Protein AF-A0A846TNU1-F1 (afdb_monomer)

pLDDT: mean 76.98, std 15.83, range [34.62, 92.75]

Structure (mmCIF, N/CA/C/O backbone):
data_AF-A0A846TNU1-F1
#
_entry.id   AF-A0A846TNU1-F1
#
loop_
_atom_site.group_PDB
_atom_site.id
_atom_site.type_symbol
_atom_site.label_atom_id
_atom_site.label_alt_id
_atom_site.label_comp_id
_atom_site.label_asym_id
_atom_site.label_entity_id
_atom_site.label_seq_id
_atom_site.pdbx_PDB_ins_code
_atom_site.Cartn_x
_atom_site.Cartn_y
_atom_site.Cartn_z
_atom_site.occupancy
_atom_site.B_iso_or_equiv
_atom_site.auth_seq_id
_atom_site.auth_comp_id
_atom_site.auth_asym_id
_atom_site.auth_atom_id
_atom_site.pdbx_PDB_model_num
ATOM 1 N N . MET A 1 1 ? -19.674 -11.832 -1.349 1.00 42.16 1 MET A N 1
ATOM 2 C CA . MET A 1 1 ? -19.449 -10.376 -1.346 1.00 42.16 1 MET A CA 1
ATOM 3 C C . MET A 1 1 ? -17.997 -10.226 -1.725 1.00 42.16 1 MET A C 1
ATOM 5 O O . MET A 1 1 ? -17.167 -10.784 -1.027 1.00 42.16 1 MET A O 1
ATOM 9 N N . SER A 1 2 ? -17.736 -9.705 -2.918 1.00 34.62 2 SER A N 1
ATOM 10 C CA . SER A 1 2 ? -16.391 -9.612 -3.483 1.00 34.62 2 SER A CA 1
ATOM 11 C C . SER A 1 2 ? -15.989 -8.152 -3.387 1.00 34.62 2 SER A C 1
ATOM 13 O O . SER A 1 2 ? -16.538 -7.315 -4.102 1.00 34.62 2 SER A O 1
ATOM 15 N N . GLU A 1 3 ? -15.131 -7.844 -2.427 1.00 43.44 3 GLU A N 1
ATOM 16 C CA . GLU A 1 3 ? -14.483 -6.544 -2.324 1.00 43.44 3 GLU A CA 1
ATOM 17 C C . GLU A 1 3 ? -13.488 -6.435 -3.495 1.00 43.44 3 GLU A C 1
ATOM 19 O O . GLU A 1 3 ? -12.936 -7.429 -3.954 1.00 43.44 3 GLU A O 1
ATOM 24 N N . THR A 1 4 ? -13.436 -5.269 -4.142 1.00 47.09 4 THR A N 1
ATOM 25 C CA . THR A 1 4 ? -12.704 -5.057 -5.403 1.00 47.09 4 THR A CA 1
ATOM 26 C C . THR A 1 4 ? -11.705 -3.939 -5.170 1.00 47.09 4 THR A C 1
ATOM 28 O O . THR A 1 4 ? -12.107 -2.794 -4.947 1.00 47.09 4 THR A O 1
ATOM 31 N N . ILE A 1 5 ? -10.414 -4.268 -5.195 1.00 51.03 5 ILE A N 1
ATOM 32 C CA . ILE A 1 5 ? -9.340 -3.319 -4.894 1.00 51.03 5 ILE A CA 1
ATOM 33 C C . ILE A 1 5 ? -8.746 -2.800 -6.187 1.00 51.03 5 ILE A C 1
ATOM 35 O O . ILE A 1 5 ? -8.350 -3.553 -7.074 1.00 51.03 5 ILE A O 1
ATOM 39 N N . ASP A 1 6 ? -8.684 -1.483 -6.286 1.00 58.75 6 ASP A N 1
ATOM 40 C CA . ASP A 1 6 ? -8.303 -0.793 -7.497 1.00 58.75 6 ASP A CA 1
ATOM 41 C C . ASP A 1 6 ? -7.027 0.037 -7.267 1.00 58.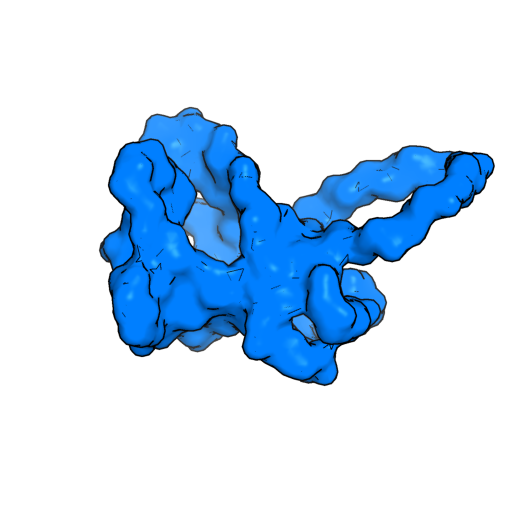75 6 ASP A C 1
ATOM 43 O O . ASP A 1 6 ? -6.926 0.771 -6.280 1.00 58.75 6 ASP A O 1
ATOM 47 N N . THR A 1 7 ? -6.029 -0.145 -8.134 1.00 46.91 7 THR A N 1
ATOM 48 C CA . THR A 1 7 ? -4.670 0.399 -8.026 1.00 46.91 7 THR A CA 1
ATOM 49 C C . THR A 1 7 ? -4.355 1.323 -9.213 1.00 46.91 7 THR A C 1
ATOM 51 O O . THR A 1 7 ? -4.682 1.015 -10.358 1.00 46.91 7 THR A O 1
ATOM 54 N N . ASP A 1 8 ? -3.698 2.453 -8.937 1.00 57.66 8 ASP A N 1
ATOM 55 C CA . ASP A 1 8 ? -3.149 3.429 -9.899 1.00 57.66 8 ASP A CA 1
ATOM 56 C C . ASP A 1 8 ? -1.680 3.710 -9.540 1.00 57.66 8 ASP A C 1
ATOM 58 O O . ASP A 1 8 ? -1.402 3.994 -8.381 1.00 57.66 8 ASP A O 1
ATOM 62 N N . VAL A 1 9 ? -0.738 3.636 -10.486 1.00 51.34 9 VAL A N 1
ATOM 63 C CA . VAL A 1 9 ? 0.680 4.011 -10.287 1.00 51.34 9 VAL A CA 1
ATOM 64 C C . VAL A 1 9 ? 0.850 5.471 -10.696 1.00 51.34 9 VAL A C 1
ATOM 66 O O . VAL A 1 9 ? 0.711 5.799 -11.871 1.00 51.34 9 VAL A O 1
ATOM 69 N N . THR A 1 10 ? 1.177 6.361 -9.755 1.00 46.94 10 THR A N 1
ATOM 70 C CA . THR A 1 10 ? 1.391 7.785 -10.057 1.00 46.94 10 THR A CA 1
ATOM 71 C C . THR A 1 10 ? 2.860 8.167 -9.844 1.00 46.94 10 THR A C 1
ATOM 73 O O . THR A 1 10 ? 3.358 8.244 -8.722 1.00 46.94 10 THR A O 1
ATOM 76 N N . GLY A 1 11 ? 3.570 8.405 -10.948 1.00 41.62 11 GLY A N 1
ATOM 77 C CA . GLY A 1 11 ? 4.918 8.972 -10.974 1.00 41.62 11 GLY A CA 1
ATOM 78 C C . GLY A 1 11 ? 4.889 10.490 -11.135 1.00 41.62 11 GLY A C 1
ATOM 79 O O . GLY A 1 11 ? 4.222 11.002 -12.031 1.00 41.62 11 GLY A O 1
ATOM 80 N N . THR A 1 12 ? 5.610 11.208 -10.276 1.00 46.47 12 THR A N 1
ATOM 81 C CA . THR A 1 12 ? 5.828 12.655 -10.386 1.00 46.47 12 THR A CA 1
ATOM 82 C C . THR A 1 12 ? 6.769 12.968 -11.551 1.00 46.47 12 THR A C 1
ATOM 84 O O . THR A 1 12 ? 7.938 12.603 -11.490 1.00 46.47 12 THR A O 1
ATOM 87 N N . ASP A 1 13 ? 6.283 13.713 -12.542 1.00 42.00 13 ASP A N 1
ATOM 88 C CA . ASP A 1 13 ? 7.065 14.757 -13.207 1.00 42.00 13 ASP A CA 1
ATOM 89 C C . ASP A 1 13 ? 6.138 15.921 -13.583 1.00 42.00 13 ASP A C 1
ATOM 91 O O . ASP A 1 13 ? 4.995 15.724 -14.007 1.00 42.00 13 ASP A O 1
ATOM 95 N N . ALA A 1 14 ? 6.606 17.138 -13.333 1.00 55.72 14 ALA A N 1
ATOM 96 C CA . ALA A 1 14 ? 5.870 18.367 -13.556 1.00 55.72 14 ALA A CA 1
ATOM 97 C C . ALA A 1 14 ? 6.356 19.025 -14.855 1.00 55.72 14 ALA A C 1
ATOM 99 O O . ALA A 1 14 ? 7.414 19.629 -14.831 1.00 55.72 14 ALA A O 1
ATOM 100 N N . GLU A 1 15 ? 5.566 18.953 -15.939 1.00 41.19 15 GLU A N 1
ATOM 101 C CA . GLU A 1 15 ? 5.206 20.087 -16.819 1.00 41.19 15 GLU A CA 1
ATOM 102 C C . GLU A 1 15 ? 4.207 19.692 -17.950 1.00 41.19 15 GLU A C 1
ATOM 104 O O . GLU A 1 15 ? 4.396 18.738 -18.692 1.00 41.19 15 GLU A O 1
ATOM 109 N N . ALA A 1 16 ? 3.105 20.457 -18.011 1.00 40.66 16 ALA A N 1
ATOM 110 C CA . ALA A 1 16 ? 2.081 20.717 -19.049 1.00 40.66 16 ALA A CA 1
ATOM 111 C C . ALA A 1 16 ? 1.613 19.676 -20.126 1.00 40.66 16 ALA A C 1
ATOM 113 O O . ALA A 1 16 ? 2.321 19.289 -21.045 1.00 40.66 16 ALA A O 1
ATOM 114 N N . THR A 1 17 ? 0.290 19.417 -20.073 1.00 46.41 17 THR A N 1
ATOM 115 C CA . THR A 1 17 ? -0.726 18.812 -20.994 1.00 46.41 17 THR A CA 1
ATOM 116 C C . THR A 1 17 ? -0.484 18.798 -22.527 1.00 46.41 17 THR A C 1
ATOM 118 O O . THR A 1 17 ? -0.051 19.806 -23.076 1.00 46.41 17 THR A O 1
ATOM 121 N N . PRO A 1 18 ? -0.953 17.751 -23.263 1.00 47.25 18 PRO A N 1
ATOM 122 C CA . PRO A 1 18 ? -2.384 17.623 -23.589 1.00 47.25 18 PRO A CA 1
ATOM 123 C C . PRO A 1 18 ? -2.963 16.205 -23.410 1.00 47.25 18 PRO A C 1
ATOM 125 O O . PRO A 1 18 ? -2.333 15.192 -23.691 1.00 47.25 18 PRO A O 1
ATO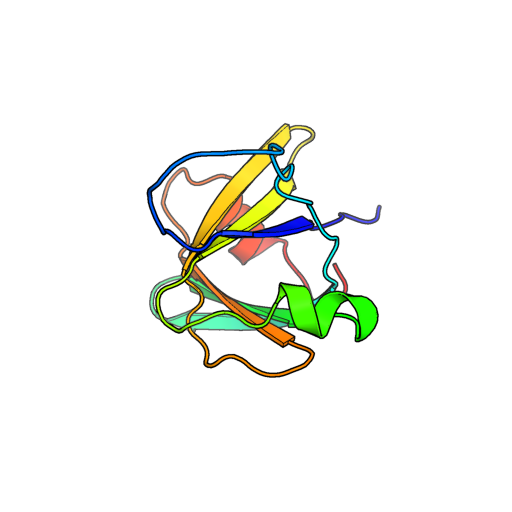M 128 N N . GLY A 1 19 ? -4.223 16.159 -22.974 1.00 39.06 19 GLY A N 1
ATOM 129 C CA . GLY A 1 19 ? -4.959 14.934 -22.672 1.00 39.06 19 GLY A CA 1
ATOM 130 C C . GLY A 1 19 ? -4.788 14.562 -21.209 1.00 39.06 19 GLY A C 1
ATOM 131 O O . GLY A 1 19 ? -3.825 13.905 -20.836 1.00 39.06 19 GLY A O 1
ATOM 132 N N . ARG A 1 20 ? -5.726 14.988 -20.357 1.00 51.81 20 ARG A N 1
ATOM 133 C CA . ARG A 1 20 ? -5.840 14.500 -18.979 1.00 51.81 20 ARG A CA 1
ATOM 134 C C . ARG A 1 20 ? -6.013 12.980 -19.056 1.00 51.81 20 ARG A C 1
ATOM 136 O O . ARG A 1 20 ? -7.144 12.510 -19.161 1.00 51.81 20 ARG A O 1
ATOM 143 N N . ARG A 1 21 ? -4.907 12.222 -19.059 1.00 55.25 21 ARG A N 1
ATOM 144 C CA . ARG A 1 21 ? -4.915 10.780 -18.820 1.00 55.25 21 ARG A CA 1
ATOM 145 C C . ARG A 1 21 ? -5.558 10.649 -17.455 1.00 55.25 21 ARG A C 1
ATOM 147 O O . ARG A 1 21 ? -4.978 11.020 -16.439 1.00 55.25 21 ARG A O 1
ATOM 154 N N . ARG A 1 22 ? -6.842 10.293 -17.458 1.00 54.06 22 ARG A N 1
ATOM 155 C CA . ARG A 1 22 ? -7.551 9.945 -16.236 1.00 54.06 22 ARG A CA 1
ATOM 156 C C . ARG A 1 22 ? -6.685 8.869 -15.593 1.00 54.06 22 ARG A C 1
ATOM 158 O O . ARG A 1 22 ? -6.391 7.891 -16.277 1.00 54.06 22 ARG A O 1
ATOM 165 N N . ALA A 1 23 ? -6.240 9.099 -14.357 1.00 57.38 23 ALA A N 1
ATOM 166 C CA . ALA A 1 23 ? -5.653 8.053 -13.528 1.00 57.38 23 ALA A CA 1
ATOM 167 C C . ALA A 1 23 ? -6.592 6.852 -13.646 1.00 57.38 23 ALA A C 1
ATOM 169 O O . ALA A 1 23 ? -7.760 6.942 -13.245 1.00 57.38 23 ALA A O 1
ATOM 170 N N . THR A 1 24 ? -6.153 5.847 -14.404 1.00 68.50 24 THR A N 1
ATOM 171 C CA . THR A 1 24 ? -7.005 4.720 -14.745 1.00 68.50 24 THR A CA 1
ATOM 172 C C . THR A 1 24 ? -6.782 3.721 -13.651 1.00 68.50 24 THR A C 1
ATOM 174 O O . THR A 1 24 ? -5.695 3.217 -13.409 1.00 68.50 24 THR A O 1
ATOM 177 N N . PHE A 1 25 ? -7.863 3.562 -12.934 1.00 76.88 25 PHE A N 1
ATOM 178 C CA . PHE A 1 25 ? -7.990 2.696 -11.812 1.00 76.88 25 PHE A CA 1
ATOM 179 C C . PHE A 1 25 ? -8.134 1.268 -12.355 1.00 76.88 25 PHE A C 1
ATOM 181 O O . PHE A 1 25 ? -9.033 0.984 -13.154 1.00 76.88 25 PHE A O 1
ATOM 188 N N . HIS A 1 26 ? -7.167 0.413 -12.019 1.00 82.00 26 HIS A N 1
ATOM 189 C CA . HIS A 1 26 ? -7.135 -0.977 -12.438 1.00 82.00 26 HIS A CA 1
ATOM 190 C C . HIS A 1 26 ? -7.341 -1.893 -11.243 1.00 82.00 26 HIS A C 1
ATOM 192 O O . HIS A 1 26 ? -6.582 -1.861 -10.275 1.00 82.00 26 HIS A O 1
ATOM 198 N N . THR A 1 27 ? -8.320 -2.785 -11.341 1.00 82.00 27 THR A N 1
ATOM 199 C CA . THR A 1 27 ? -8.482 -3.846 -10.353 1.00 82.00 27 THR A CA 1
ATOM 200 C C . THR A 1 27 ? -7.301 -4.806 -10.417 1.00 82.00 27 THR A C 1
ATOM 202 O O . THR A 1 27 ? -7.087 -5.465 -11.438 1.00 82.00 27 THR A O 1
ATOM 205 N N . LEU A 1 28 ? -6.545 -4.893 -9.324 1.00 86.56 28 LEU A N 1
ATOM 206 C CA . LEU A 1 28 ? -5.457 -5.850 -9.180 1.00 86.56 28 LEU A CA 1
ATOM 207 C C . LEU A 1 28 ? -5.808 -6.865 -8.111 1.00 86.56 28 LEU A C 1
ATOM 209 O O . LEU A 1 28 ? -6.301 -6.508 -7.047 1.00 86.56 28 LEU A O 1
ATOM 213 N N . ARG A 1 29 ? -5.475 -8.126 -8.376 1.00 88.50 29 ARG A N 1
ATOM 214 C CA . ARG A 1 29 ? -5.733 -9.200 -7.425 1.00 88.50 29 ARG A CA 1
ATOM 215 C C . ARG A 1 29 ? -4.633 -9.262 -6.383 1.00 88.50 29 ARG A C 1
ATOM 217 O O . ARG A 1 29 ? -3.454 -9.321 -6.733 1.00 88.50 29 ARG A O 1
ATOM 224 N N . VAL A 1 30 ? -4.999 -9.351 -5.116 1.00 91.25 30 VAL A N 1
ATOM 225 C CA . VAL A 1 30 ? -4.051 -9.591 -4.034 1.00 91.25 30 VAL A CA 1
ATOM 226 C C . VAL A 1 30 ? -3.587 -11.042 -4.090 1.00 91.25 30 VAL A C 1
ATOM 228 O O . VAL A 1 30 ? -4.370 -11.972 -3.917 1.00 91.25 30 VAL A O 1
ATOM 231 N N . SER A 1 31 ? -2.299 -11.261 -4.320 1.00 91.44 31 SER A N 1
ATOM 232 C CA . SER A 1 31 ? -1.704 -12.602 -4.344 1.00 91.44 31 SER A CA 1
ATOM 233 C C . SER A 1 31 ? -1.055 -12.997 -3.036 1.00 91.44 31 SER A C 1
ATOM 235 O O . SER A 1 31 ? -0.916 -14.185 -2.764 1.00 91.44 31 SER A O 1
ATOM 237 N N . GLU A 1 32 ? -0.622 -12.022 -2.246 1.00 91.12 32 GLU A N 1
ATOM 238 C CA . GLU A 1 32 ? 0.011 -12.280 -0.962 1.00 91.12 32 GLU A CA 1
ATOM 239 C C . GLU A 1 32 ? -0.268 -11.117 -0.013 1.00 91.12 32 GLU A C 1
ATOM 241 O O . GLU A 1 32 ? -0.134 -9.955 -0.393 1.00 91.12 32 GLU A O 1
ATOM 246 N N . VAL A 1 33 ? -0.620 -11.438 1.230 1.00 91.75 33 VAL A N 1
ATOM 247 C CA . VAL A 1 33 ? -0.675 -10.485 2.341 1.00 91.75 33 VAL A CA 1
ATOM 248 C C . VAL A 1 33 ? 0.188 -11.059 3.449 1.00 91.75 33 VAL A C 1
ATOM 250 O O . VAL A 1 33 ? -0.088 -12.146 3.955 1.00 91.75 33 VAL A O 1
ATOM 253 N N . ARG A 1 34 ? 1.249 -10.344 3.819 1.00 91.06 34 ARG A N 1
ATOM 254 C CA . ARG A 1 34 ? 2.193 -10.774 4.849 1.00 91.06 34 ARG A CA 1
ATOM 255 C C . ARG A 1 34 ? 2.296 -9.725 5.955 1.00 91.06 34 ARG A C 1
ATOM 257 O O . ARG A 1 34 ? 2.589 -8.571 5.654 1.00 91.06 34 ARG A O 1
ATOM 264 N N . PRO A 1 35 ? 2.159 -10.095 7.237 1.00 89.50 35 PRO A N 1
ATOM 265 C CA . PRO A 1 35 ? 2.429 -9.174 8.332 1.00 89.50 35 PRO A CA 1
ATOM 266 C C . PRO A 1 35 ? 3.920 -8.810 8.394 1.00 89.50 35 PRO A C 1
ATOM 268 O O . PRO A 1 35 ? 4.804 -9.662 8.282 1.00 89.50 35 PRO A O 1
ATOM 271 N N . LEU A 1 36 ? 4.185 -7.523 8.581 1.00 88.06 36 LEU A N 1
ATOM 272 C CA . LEU A 1 36 ? 5.495 -6.910 8.768 1.00 88.06 36 LEU A CA 1
ATOM 273 C C . LEU A 1 36 ? 5.608 -6.332 10.188 1.00 88.06 36 LEU A C 1
ATOM 275 O O . LEU A 1 36 ? 4.630 -6.197 10.927 1.00 88.06 36 LEU A O 1
ATOM 279 N N . ALA A 1 37 ? 6.831 -5.973 10.578 1.00 85.25 37 ALA A N 1
ATOM 280 C CA . ALA A 1 37 ? 7.088 -5.343 11.867 1.00 85.25 37 ALA A CA 1
ATOM 281 C C . ALA A 1 37 ? 6.392 -3.971 11.994 1.00 85.25 37 ALA A C 1
ATOM 283 O O . ALA A 1 37 ? 6.029 -3.332 11.004 1.00 85.25 37 ALA A O 1
ATOM 284 N N . ALA A 1 38 ? 6.229 -3.505 13.236 1.00 84.31 38 ALA A N 1
ATOM 285 C CA . ALA A 1 38 ? 5.630 -2.207 13.565 1.00 84.31 38 ALA A CA 1
ATOM 286 C C . ALA A 1 38 ? 4.174 -2.023 13.086 1.00 84.31 38 ALA A C 1
ATOM 288 O O . ALA A 1 38 ? 3.777 -0.915 12.721 1.00 84.31 38 ALA A O 1
ATOM 289 N N . GLY A 1 39 ? 3.385 -3.106 13.088 1.00 83.94 39 GLY A N 1
AT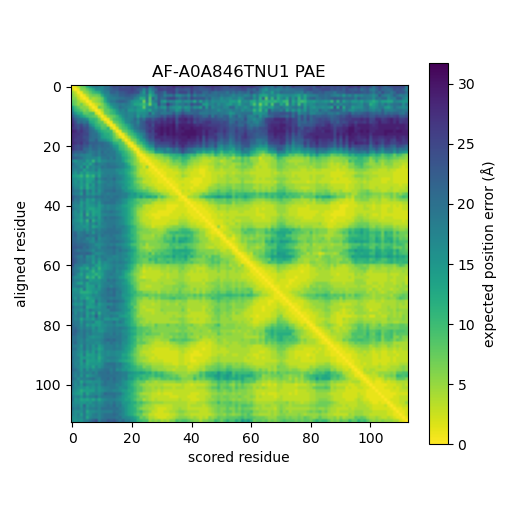OM 290 C CA . GLY A 1 39 ? 1.965 -3.064 12.727 1.00 83.94 39 GLY A CA 1
ATOM 291 C C . GLY A 1 39 ? 1.748 -2.687 11.266 1.00 83.94 39 GLY A C 1
ATOM 292 O O . GLY A 1 39 ? 0.899 -1.856 10.964 1.00 83.94 39 GLY A O 1
ATOM 293 N N . SER A 1 40 ? 2.575 -3.224 10.373 1.00 89.56 40 SER A N 1
ATOM 294 C CA . SER A 1 40 ? 2.441 -3.011 8.934 1.00 89.56 40 SER A CA 1
ATOM 295 C C . SER A 1 40 ? 2.137 -4.334 8.248 1.00 89.56 40 SER A C 1
ATOM 297 O O . SER A 1 40 ? 2.520 -5.383 8.752 1.00 89.56 40 SER A O 1
ATOM 299 N N . VAL A 1 41 ? 1.505 -4.303 7.081 1.00 91.88 41 VAL A N 1
ATOM 300 C CA . VAL A 1 41 ? 1.349 -5.476 6.209 1.00 91.88 41 VAL A CA 1
ATOM 301 C C . VAL A 1 41 ? 1.970 -5.194 4.851 1.00 91.88 41 VAL A C 1
ATOM 303 O O . VAL A 1 41 ? 1.819 -4.106 4.300 1.00 91.88 41 VAL A O 1
ATOM 306 N N . GLY A 1 42 ? 2.704 -6.165 4.326 1.00 92.75 42 GLY A N 1
ATOM 307 C CA . GLY A 1 42 ? 3.180 -6.193 2.954 1.00 92.75 42 GLY A CA 1
ATOM 308 C C . GLY A 1 42 ? 2.127 -6.857 2.080 1.00 92.75 42 GLY A C 1
ATOM 309 O O . GLY A 1 42 ? 1.754 -8.000 2.332 1.00 92.75 42 GLY A O 1
ATOM 310 N N . VAL A 1 43 ? 1.654 -6.146 1.067 1.00 91.75 43 VAL A N 1
ATOM 311 C CA . VAL A 1 43 ? 0.638 -6.624 0.131 1.00 91.75 43 VAL A CA 1
ATOM 312 C C . VAL A 1 43 ? 1.276 -6.747 -1.241 1.00 91.75 43 VAL A C 1
ATOM 314 O O . VAL A 1 43 ? 1.868 -5.788 -1.737 1.00 91.75 43 VAL A O 1
ATOM 317 N N . THR A 1 44 ? 1.159 -7.928 -1.841 1.00 91.38 44 THR A N 1
ATOM 318 C CA . THR A 1 44 ? 1.576 -8.198 -3.216 1.00 91.38 44 THR A CA 1
ATOM 319 C C . THR A 1 44 ? 0.343 -8.277 -4.099 1.00 91.38 44 THR A C 1
ATOM 321 O O . THR A 1 44 ? -0.503 -9.152 -3.915 1.00 91.38 44 THR A O 1
ATOM 324 N N . PHE A 1 45 ? 0.275 -7.397 -5.086 1.00 89.88 45 PHE A N 1
ATOM 325 C CA . PHE A 1 45 ? -0.736 -7.387 -6.130 1.00 89.88 45 PHE A CA 1
ATOM 326 C C . PHE A 1 45 ? -0.205 -8.079 -7.381 1.00 89.88 45 PHE A C 1
ATOM 328 O O . PHE A 1 45 ? 0.939 -7.850 -7.769 1.00 89.88 45 PHE A O 1
ATOM 335 N N . LEU A 1 46 ? -1.031 -8.900 -8.023 1.00 89.62 46 LEU A N 1
ATOM 336 C CA . LEU A 1 46 ? -0.759 -9.470 -9.337 1.00 89.62 46 LEU A CA 1
ATOM 337 C C . LEU A 1 46 ? -1.209 -8.500 -10.417 1.00 89.62 46 LEU A C 1
ATOM 339 O O . LEU A 1 46 ? -2.385 -8.140 -10.501 1.00 89.62 46 LEU A O 1
ATOM 343 N N . VAL A 1 47 ? -0.262 -8.139 -11.273 1.00 86.44 47 VAL A N 1
ATOM 344 C CA . VAL A 1 47 ? -0.512 -7.326 -12.455 1.00 86.44 47 VAL A CA 1
ATOM 345 C C . VAL A 1 47 ? -0.744 -8.268 -13.636 1.00 86.44 47 VAL A C 1
ATOM 347 O O . VAL A 1 47 ? 0.161 -9.026 -13.997 1.00 86.44 47 VAL A O 1
ATOM 350 N N . PRO A 1 48 ? -1.931 -8.260 -14.265 1.00 83.50 48 PRO A N 1
ATOM 351 C CA . PRO A 1 48 ? -2.163 -9.063 -15.458 1.00 83.50 48 PRO A CA 1
ATOM 352 C C . PRO A 1 48 ? -1.243 -8.605 -16.596 1.00 83.50 48 PRO A C 1
ATOM 354 O O . PRO A 1 48 ? -0.917 -7.426 -16.710 1.00 83.50 48 PRO A O 1
ATOM 357 N N . ALA A 1 49 ? -0.853 -9.526 -17.482 1.00 79.38 49 ALA A N 1
ATOM 358 C CA . ALA A 1 49 ? 0.121 -9.252 -18.546 1.00 79.38 49 ALA A CA 1
ATOM 359 C C . ALA A 1 49 ? -0.256 -8.055 -19.443 1.00 79.38 49 ALA A C 1
ATOM 361 O O . ALA A 1 49 ? 0.628 -7.340 -19.906 1.00 79.38 49 ALA A O 1
ATOM 362 N N . GLY A 1 50 ? -1.556 -7.804 -19.639 1.00 77.25 50 GLY A N 1
ATOM 363 C CA . GLY A 1 50 ? -2.058 -6.657 -20.403 1.00 77.25 50 GLY A CA 1
ATOM 364 C C . GLY A 1 50 ? -1.808 -5.291 -19.753 1.00 77.25 50 GLY A C 1
ATOM 365 O O . GLY A 1 50 ? -1.820 -4.295 -20.460 1.00 77.25 50 GLY A O 1
ATOM 366 N N . LEU A 1 51 ? -1.551 -5.250 -18.442 1.00 78.56 51 LEU A N 1
ATOM 367 C CA . LEU A 1 51 ? -1.223 -4.039 -17.682 1.00 78.56 51 LEU A CA 1
ATOM 368 C C . LEU A 1 51 ? 0.256 -3.985 -17.283 1.00 78.56 51 LEU A C 1
ATOM 370 O O . LEU A 1 51 ? 0.696 -3.025 -16.667 1.00 78.56 51 LEU A O 1
ATOM 374 N N . ALA A 1 52 ? 1.060 -4.996 -17.624 1.00 75.31 52 ALA A N 1
ATOM 375 C CA . ALA A 1 52 ? 2.461 -5.047 -17.208 1.00 75.31 52 ALA A CA 1
ATOM 376 C C . ALA A 1 52 ? 3.290 -3.844 -17.699 1.00 75.31 52 ALA A C 1
ATOM 378 O O . ALA A 1 52 ? 4.298 -3.528 -17.079 1.00 75.31 52 ALA A O 1
ATOM 379 N N . GLY A 1 53 ? 2.877 -3.186 -18.790 1.00 73.19 53 GLY A N 1
ATOM 380 C CA . GLY A 1 53 ? 3.500 -1.950 -19.272 1.00 73.19 53 GLY A CA 1
ATOM 381 C C . GLY A 1 53 ? 3.121 -0.707 -18.459 1.00 73.19 53 GLY A C 1
ATOM 382 O O . GLY A 1 53 ? 3.960 0.164 -18.273 1.00 73.19 53 GLY A O 1
ATOM 383 N N . ASP A 1 54 ? 1.895 -0.639 -17.935 1.00 73.50 54 ASP A N 1
ATOM 384 C CA . ASP A 1 54 ? 1.418 0.469 -17.092 1.00 73.50 54 ASP A CA 1
ATOM 385 C C . ASP A 1 54 ? 2.001 0.420 -15.670 1.00 73.50 54 ASP A C 1
ATOM 387 O O . ASP A 1 54 ? 2.074 1.437 -14.984 1.00 73.50 54 ASP A O 1
ATOM 391 N N . TYR A 1 55 ? 2.448 -0.762 -15.238 1.00 74.62 55 TYR A N 1
ATOM 392 C CA . TYR A 1 55 ? 3.076 -1.000 -13.936 1.00 74.62 55 TYR A CA 1
ATOM 393 C C . TYR A 1 55 ? 4.606 -1.131 -14.012 1.00 74.62 55 TYR A C 1
ATOM 395 O O . TYR A 1 55 ? 5.230 -1.646 -13.084 1.00 74.62 55 TYR A O 1
ATOM 403 N N . ASP A 1 56 ? 5.226 -0.652 -15.093 1.00 72.38 56 ASP A N 1
ATOM 404 C CA . ASP A 1 56 ? 6.681 -0.489 -15.195 1.00 72.38 56 ASP A CA 1
ATOM 405 C C . ASP A 1 56 ? 7.096 0.781 -14.423 1.00 72.38 56 ASP A C 1
ATOM 407 O O . ASP A 1 56 ? 7.289 1.859 -14.982 1.00 72.38 56 ASP A O 1
ATOM 411 N N . TYR A 1 57 ? 7.104 0.681 -13.090 1.00 71.81 57 TYR A N 1
ATOM 412 C CA . TYR A 1 57 ? 7.367 1.806 -12.189 1.00 71.81 57 TYR A CA 1
ATOM 413 C C . TYR A 1 57 ? 8.852 1.951 -11.843 1.00 71.81 57 TYR A C 1
ATOM 415 O O . TYR A 1 57 ? 9.602 0.980 -11.753 1.00 71.81 57 TYR A O 1
ATOM 423 N N . ALA A 1 58 ? 9.280 3.179 -11.554 1.00 72.25 58 ALA A N 1
ATOM 424 C CA . ALA A 1 58 ? 10.612 3.436 -11.010 1.00 72.25 58 ALA A CA 1
ATOM 425 C C . ALA A 1 58 ? 10.612 3.356 -9.467 1.00 72.25 58 ALA A C 1
ATOM 427 O O . ALA A 1 58 ? 9.607 3.695 -8.829 1.00 72.25 58 ALA A O 1
ATOM 428 N N . PRO A 1 59 ? 11.733 2.964 -8.828 1.00 73.56 59 PRO A N 1
ATOM 429 C CA . PRO A 1 59 ? 11.883 3.062 -7.378 1.00 73.56 59 PRO A CA 1
ATOM 430 C C . PRO A 1 59 ? 11.599 4.486 -6.878 1.00 73.56 59 PRO A C 1
ATOM 432 O O . PRO A 1 59 ? 12.070 5.461 -7.458 1.00 73.56 59 PRO A O 1
ATOM 435 N N . GLY A 1 60 ? 10.835 4.606 -5.790 1.00 74.88 60 GLY A N 1
ATOM 436 C CA . GLY A 1 60 ? 10.416 5.900 -5.233 1.00 74.88 60 GLY A CA 1
ATOM 437 C C . GLY A 1 60 ? 9.042 6.385 -5.705 1.00 74.88 60 GLY A C 1
ATOM 438 O O . GLY A 1 60 ? 8.544 7.383 -5.185 1.00 74.88 60 GLY A O 1
ATOM 439 N N . GLN A 1 61 ? 8.394 5.669 -6.628 1.00 83.19 61 GLN A N 1
ATOM 440 C CA . GLN A 1 61 ? 6.997 5.918 -6.977 1.00 83.19 61 GLN A CA 1
ATOM 441 C C . GLN A 1 61 ? 6.024 5.376 -5.918 1.00 83.19 61 GLN A C 1
ATOM 443 O O . GLN A 1 61 ? 6.359 4.564 -5.047 1.00 83.19 61 GLN A O 1
ATOM 448 N N . TYR A 1 62 ? 4.788 5.855 -5.989 1.00 85.38 62 TYR A N 1
ATOM 449 C CA . TYR A 1 62 ? 3.692 5.445 -5.124 1.00 85.38 62 TYR A CA 1
ATOM 450 C C . TYR A 1 62 ? 2.504 4.990 -5.967 1.00 85.38 62 TYR A C 1
ATOM 452 O O . TYR A 1 62 ? 2.325 5.415 -7.108 1.00 85.38 62 TYR A O 1
ATOM 460 N N . VAL A 1 63 ? 1.682 4.128 -5.378 1.00 84.25 63 VAL A N 1
ATOM 461 C CA . VAL A 1 63 ? 0.400 3.723 -5.945 1.00 84.25 63 VAL A CA 1
ATOM 462 C C . VAL A 1 63 ? -0.745 4.276 -5.124 1.00 84.25 63 VAL A C 1
ATOM 464 O O . VAL A 1 63 ? -0.714 4.237 -3.894 1.00 84.25 63 VAL A O 1
ATOM 467 N N . ALA A 1 64 ? -1.779 4.772 -5.786 1.00 85.81 64 ALA A N 1
ATOM 468 C CA . ALA A 1 64 ? -3.058 5.033 -5.164 1.00 85.81 64 ALA A CA 1
ATOM 469 C C . ALA A 1 64 ? -3.866 3.736 -5.113 1.00 85.81 64 ALA A C 1
ATOM 471 O O . ALA A 1 64 ? -4.268 3.204 -6.143 1.00 85.81 64 ALA A O 1
ATOM 472 N N . LEU A 1 65 ? -4.131 3.263 -3.900 1.00 86.56 65 LEU A N 1
ATOM 473 C CA . LEU A 1 65 ? -5.087 2.201 -3.642 1.00 86.56 65 LEU A CA 1
ATOM 474 C C . LEU A 1 65 ? -6.450 2.798 -3.322 1.00 86.56 65 LEU A C 1
ATOM 476 O O . LEU A 1 65 ? -6.569 3.774 -2.570 1.00 86.56 65 LEU A O 1
ATOM 480 N N . ARG A 1 66 ? -7.484 2.176 -3.869 1.00 86.88 66 ARG 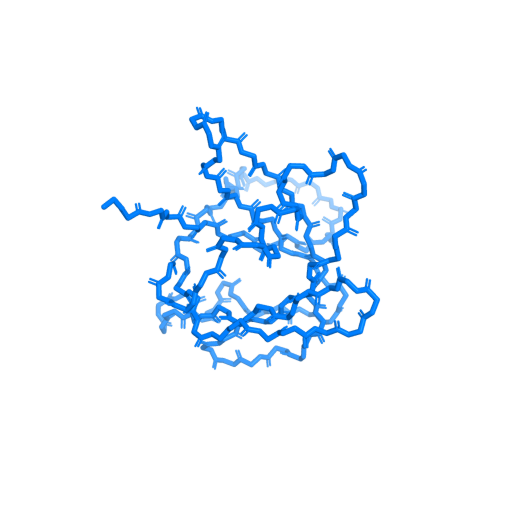A N 1
ATOM 481 C CA . ARG A 1 66 ? -8.881 2.489 -3.611 1.00 86.88 66 ARG A CA 1
ATOM 482 C C . ARG A 1 66 ? -9.599 1.224 -3.160 1.00 86.88 66 ARG A C 1
ATOM 484 O O . ARG A 1 66 ? -9.505 0.193 -3.819 1.00 86.88 66 ARG A O 1
ATOM 491 N N . ALA A 1 67 ? -10.319 1.332 -2.049 1.00 85.31 67 ALA A N 1
ATOM 492 C CA . ALA A 1 67 ? -11.150 0.264 -1.507 1.00 85.31 67 ALA A CA 1
ATOM 493 C C . ALA A 1 67 ? -12.505 0.822 -1.052 1.00 85.31 67 ALA A C 1
ATOM 495 O O . ALA A 1 67 ? -12.612 1.988 -0.666 1.00 85.31 67 ALA A O 1
ATOM 496 N N . GLN A 1 68 ? -13.533 -0.021 -1.099 1.00 83.56 68 GLN A N 1
ATOM 497 C CA . GLN A 1 68 ? -14.847 0.239 -0.512 1.00 83.56 68 GLN A CA 1
ATOM 498 C C . GLN A 1 68 ? -14.870 -0.364 0.893 1.00 83.56 68 GLN A C 1
ATOM 500 O O . GLN A 1 68 ? -14.857 -1.581 1.033 1.00 83.56 68 GLN A O 1
ATOM 505 N N . ILE A 1 69 ? -14.880 0.480 1.923 1.00 84.38 69 ILE A N 1
ATOM 506 C CA . ILE A 1 69 ? -14.840 0.067 3.331 1.00 84.38 69 ILE A CA 1
ATOM 507 C C . ILE A 1 69 ? -16.096 0.617 4.003 1.00 84.38 69 ILE A C 1
ATOM 509 O O . ILE A 1 69 ? -16.334 1.821 3.942 1.00 84.38 69 ILE A O 1
ATOM 513 N N . ASP A 1 70 ? -16.920 -0.254 4.592 1.00 81.00 70 ASP A N 1
ATOM 514 C CA . ASP A 1 70 ? -18.181 0.123 5.257 1.00 81.00 70 ASP A CA 1
ATOM 515 C C . ASP A 1 70 ? -19.119 0.982 4.374 1.00 81.00 70 ASP A C 1
ATOM 517 O O . ASP A 1 70 ? -19.798 1.897 4.838 1.00 81.00 70 ASP A O 1
ATOM 521 N N . GLY A 1 71 ? -19.140 0.715 3.061 1.00 82.81 71 GLY A N 1
ATOM 522 C CA . GLY A 1 71 ? -19.934 1.476 2.085 1.00 82.81 71 GLY A CA 1
ATOM 523 C C . GLY A 1 71 ? -19.373 2.863 1.742 1.00 82.81 71 GLY A C 1
ATOM 524 O O . GLY A 1 71 ? -20.035 3.639 1.051 1.00 82.81 71 GLY A O 1
ATOM 525 N N . GLN A 1 72 ? -18.163 3.190 2.204 1.00 83.75 72 GLN A N 1
ATOM 526 C CA . GLN A 1 72 ? -17.446 4.409 1.845 1.00 83.75 72 GLN A CA 1
ATOM 527 C C . GLN A 1 72 ? -16.264 4.102 0.927 1.00 83.75 72 GLN A C 1
ATOM 529 O O . GLN A 1 72 ? -15.461 3.204 1.180 1.00 83.75 72 GLN A O 1
ATOM 534 N N . GLU A 1 73 ? -16.114 4.896 -0.134 1.00 84.56 73 GLU A N 1
ATOM 535 C CA . GLU A 1 73 ? -14.926 4.824 -0.981 1.00 84.56 73 GLU A CA 1
ATOM 536 C C . GLU A 1 73 ? -13.752 5.508 -0.275 1.00 84.56 73 GLU A C 1
ATOM 538 O O . GLU A 1 73 ? -13.760 6.721 -0.049 1.00 84.56 73 GLU A O 1
ATOM 543 N N . VAL A 1 74 ? -12.722 4.736 0.064 1.00 87.62 74 VAL A N 1
ATOM 544 C CA . VAL A 1 74 ? -11.508 5.246 0.695 1.00 87.62 74 VAL A CA 1
ATOM 545 C C . VAL A 1 74 ? -10.336 5.084 -0.264 1.00 87.62 74 VAL A C 1
ATOM 547 O O . VAL A 1 74 ? -9.996 3.977 -0.681 1.00 87.62 74 VAL A O 1
ATOM 550 N N . ARG A 1 75 ? -9.682 6.205 -0.584 1.00 87.69 75 ARG A N 1
ATOM 551 C CA . ARG A 1 75 ? -8.487 6.251 -1.436 1.00 87.69 75 ARG A CA 1
ATOM 552 C C . ARG A 1 75 ? -7.262 6.691 -0.646 1.00 87.69 75 ARG A C 1
ATOM 554 O O . ARG A 1 75 ? -7.293 7.731 0.023 1.00 87.69 75 ARG A O 1
ATOM 561 N N . ARG A 1 76 ? -6.164 5.943 -0.743 1.00 86.62 76 ARG A N 1
ATOM 562 C CA . ARG A 1 76 ? -4.882 6.269 -0.103 1.00 86.62 76 ARG A CA 1
ATOM 563 C C . ARG A 1 76 ? -3.705 5.923 -1.001 1.00 86.62 76 ARG A C 1
ATOM 565 O O . ARG A 1 76 ? -3.721 4.908 -1.683 1.00 86.62 76 ARG A O 1
ATOM 572 N N . SER A 1 77 ? -2.685 6.770 -0.966 1.00 84.62 77 SER A N 1
ATOM 573 C CA . SER A 1 77 ? -1.438 6.539 -1.687 1.00 84.62 77 SER A CA 1
ATOM 574 C C . SER A 1 77 ? -0.434 5.832 -0.785 1.00 84.62 77 SER A C 1
ATOM 576 O O . SER A 1 77 ? -0.206 6.268 0.344 1.00 84.62 77 SER A O 1
ATOM 578 N N . TYR A 1 78 ? 0.166 4.761 -1.290 1.00 87.62 78 TYR A N 1
ATOM 579 C CA . TYR A 1 78 ? 1.198 3.984 -0.617 1.00 87.62 78 TYR A CA 1
ATOM 580 C C . TYR A 1 78 ? 2.448 3.926 -1.477 1.00 87.62 78 TYR A C 1
ATOM 582 O O . TYR A 1 78 ? 2.380 3.708 -2.684 1.00 87.62 78 TYR A O 1
ATOM 590 N N . SER A 1 79 ? 3.601 4.109 -0.847 1.00 83.12 79 SER A N 1
ATOM 591 C CA . SER A 1 79 ? 4.882 3.966 -1.526 1.00 83.12 79 SER A CA 1
ATOM 592 C C . SER A 1 79 ? 5.122 2.508 -1.895 1.00 83.12 79 SER A C 1
ATOM 594 O O . SER A 1 79 ? 4.920 1.599 -1.080 1.00 83.12 79 SER A O 1
ATOM 596 N N . ILE A 1 80 ? 5.582 2.293 -3.122 1.00 87.06 80 ILE A N 1
ATOM 597 C CA . ILE A 1 80 ? 6.015 0.977 -3.564 1.00 87.06 80 ILE A CA 1
ATOM 598 C C . ILE A 1 80 ? 7.359 0.685 -2.893 1.00 87.06 80 ILE A C 1
ATOM 600 O O . ILE A 1 80 ? 8.290 1.484 -2.963 1.00 87.06 80 ILE A O 1
ATOM 604 N N . CYS A 1 81 ? 7.445 -0.447 -2.194 1.00 80.50 81 CYS A N 1
ATOM 605 C CA . CYS A 1 81 ? 8.619 -0.826 -1.397 1.00 80.50 81 CYS A CA 1
ATOM 606 C C . CYS A 1 81 ? 9.358 -2.032 -2.002 1.00 80.50 81 CYS A C 1
ATOM 608 O O . CYS A 1 81 ? 10.142 -2.700 -1.333 1.00 80.50 81 CYS A O 1
ATOM 610 N N . ALA A 1 82 ? 9.097 -2.334 -3.273 1.00 81.69 82 ALA A N 1
ATOM 611 C CA . ALA A 1 82 ? 9.775 -3.388 -4.009 1.00 81.69 82 ALA A CA 1
ATOM 612 C C . ALA A 1 82 ? 10.289 -2.880 -5.348 1.00 81.69 82 ALA A C 1
ATOM 614 O O . ALA A 1 82 ? 9.786 -1.903 -5.897 1.00 81.69 82 ALA A O 1
ATOM 615 N N . GLU A 1 83 ? 11.278 -3.587 -5.875 1.00 79.56 83 GLU A N 1
ATOM 616 C CA . GLU A 1 83 ? 11.764 -3.389 -7.233 1.00 79.56 83 GLU A CA 1
ATOM 617 C C . GLU A 1 83 ? 10.636 -3.640 -8.251 1.00 79.56 83 GLU A C 1
ATOM 619 O O . GLU A 1 83 ? 9.706 -4.403 -7.958 1.00 79.56 83 GLU A O 1
ATOM 624 N N . PRO A 1 84 ? 10.673 -2.992 -9.427 1.00 77.88 84 PRO A N 1
ATOM 625 C CA . PRO A 1 84 ? 9.727 -3.266 -10.499 1.00 77.88 84 PRO A CA 1
ATOM 626 C C . PRO A 1 84 ? 9.890 -4.702 -10.984 1.00 77.88 84 PRO A C 1
ATOM 628 O O . PRO A 1 84 ? 10.890 -5.070 -11.599 1.00 77.88 84 PRO A O 1
ATOM 631 N N . VAL A 1 85 ? 8.892 -5.531 -10.688 1.00 81.19 85 VAL A N 1
ATOM 632 C CA . VAL A 1 85 ? 8.848 -6.922 -11.132 1.00 81.19 85 VAL A CA 1
ATOM 633 C C . VAL A 1 85 ? 7.678 -7.079 -12.086 1.00 81.19 85 VAL A C 1
ATOM 635 O O . VAL A 1 85 ? 6.534 -6.768 -11.761 1.00 81.19 85 VAL A O 1
ATOM 638 N N . ARG A 1 86 ? 7.946 -7.611 -13.280 1.00 80.25 86 ARG A N 1
ATOM 639 C CA . ARG A 1 86 ? 6.885 -7.879 -14.253 1.00 80.25 86 ARG A CA 1
ATOM 640 C C . ARG A 1 86 ? 5.846 -8.823 -13.654 1.00 80.25 86 ARG A C 1
ATOM 642 O O . ARG A 1 86 ? 6.177 -9.916 -13.203 1.00 80.25 86 ARG A O 1
ATOM 649 N N . GLY A 1 87 ? 4.589 -8.395 -13.696 1.00 84.50 87 GLY A N 1
ATOM 650 C CA . GLY A 1 87 ? 3.451 -9.191 -13.245 1.00 84.50 87 GLY A CA 1
ATOM 651 C C . GLY A 1 87 ? 3.119 -9.062 -11.760 1.00 84.50 87 GLY A C 1
ATOM 652 O O . GLY A 1 87 ? 2.154 -9.682 -11.319 1.00 84.50 87 GLY A O 1
ATOM 653 N N . GLN A 1 88 ? 3.850 -8.258 -10.980 1.00 88.06 88 GLN A N 1
ATOM 654 C CA . GLN A 1 88 ? 3.510 -8.040 -9.574 1.00 88.06 88 GLN A CA 1
ATOM 655 C C . GLN A 1 88 ? 3.976 -6.682 -9.039 1.00 88.06 88 GLN A C 1
ATOM 657 O O . GLN A 1 88 ? 5.032 -6.181 -9.402 1.00 88.06 88 GLN A O 1
ATOM 662 N N . VAL A 1 89 ? 3.219 -6.122 -8.101 1.00 87.88 89 VAL A N 1
ATOM 663 C CA . VAL A 1 89 ? 3.561 -4.886 -7.382 1.00 87.88 89 VAL A CA 1
ATOM 664 C C . VAL A 1 89 ? 3.486 -5.166 -5.891 1.00 87.88 89 VAL A C 1
ATOM 666 O O . VAL A 1 89 ? 2.537 -5.807 -5.442 1.00 87.88 89 VAL A O 1
ATOM 669 N N . LYS A 1 90 ? 4.453 -4.682 -5.105 1.00 90.25 90 LYS A N 1
ATOM 670 C CA . LYS A 1 90 ? 4.421 -4.838 -3.642 1.00 90.25 90 LYS A CA 1
ATOM 671 C C . LYS A 1 90 ? 4.427 -3.506 -2.919 1.00 90.25 90 LYS A C 1
ATOM 673 O O . LYS A 1 90 ? 5.283 -2.655 -3.154 1.00 90.25 90 LYS A O 1
ATOM 678 N N . VAL A 1 91 ? 3.520 -3.368 -1.965 1.00 90.62 91 VAL A N 1
ATOM 679 C CA . VAL A 1 91 ? 3.401 -2.178 -1.120 1.00 90.62 91 VAL A CA 1
ATOM 680 C C . VAL A 1 91 ? 3.381 -2.562 0.347 1.00 90.62 91 VAL A C 1
ATOM 682 O O . VAL A 1 91 ? 2.971 -3.665 0.706 1.00 90.62 91 VAL A O 1
ATOM 685 N N . ALA A 1 92 ? 3.801 -1.636 1.201 1.00 90.25 92 ALA A N 1
ATOM 686 C CA . ALA A 1 92 ? 3.699 -1.786 2.644 1.00 90.25 92 ALA A CA 1
ATOM 687 C C . ALA A 1 92 ? 2.658 -0.806 3.195 1.00 90.25 92 ALA A C 1
ATOM 689 O O . ALA A 1 92 ? 2.754 0.405 2.991 1.00 90.25 92 ALA A O 1
ATOM 690 N N . ILE A 1 93 ? 1.672 -1.329 3.919 1.00 90.44 93 ILE A N 1
ATOM 691 C CA . ILE A 1 93 ? 0.606 -0.550 4.544 1.00 90.44 93 ILE A CA 1
ATOM 692 C C . ILE A 1 93 ? 0.796 -0.595 6.054 1.00 90.44 93 ILE A C 1
ATOM 694 O O . ILE A 1 93 ? 0.508 -1.597 6.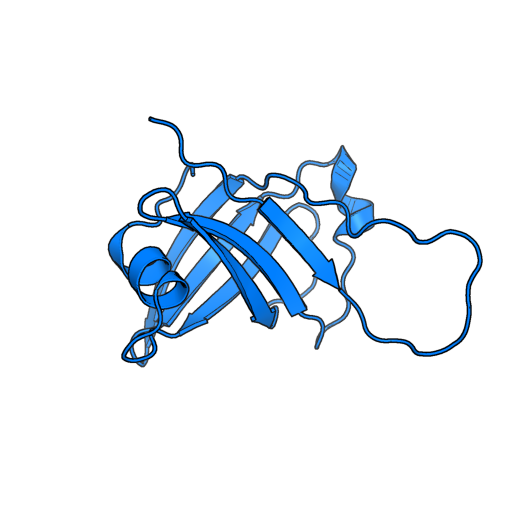710 1.00 90.44 93 ILE A O 1
ATOM 698 N N . LYS A 1 94 ? 1.267 0.517 6.616 1.00 89.75 94 LYS A N 1
ATOM 699 C CA . LYS A 1 94 ? 1.388 0.688 8.064 1.00 89.75 94 LYS A CA 1
ATOM 700 C C . LYS A 1 94 ? 0.043 1.052 8.685 1.00 89.75 94 LYS A C 1
ATOM 702 O O . LYS A 1 94 ? -0.600 1.999 8.231 1.00 89.75 94 LYS A O 1
ATOM 707 N N . LYS A 1 95 ? -0.360 0.333 9.738 1.00 88.19 95 LYS A N 1
ATOM 708 C CA . LYS A 1 95 ? -1.532 0.657 10.558 1.00 88.19 95 LYS A CA 1
ATOM 709 C C . LYS A 1 95 ? -1.280 1.964 11.308 1.00 88.19 95 LYS A C 1
ATOM 711 O O . LYS A 1 95 ? -0.364 2.057 12.124 1.00 88.19 95 LYS A O 1
ATOM 716 N N . THR A 1 96 ? -2.115 2.963 11.042 1.00 85.00 96 THR A N 1
ATOM 717 C CA . THR A 1 96 ? -2.108 4.244 11.757 1.00 85.00 96 THR A CA 1
ATOM 718 C C . THR A 1 96 ? -3.364 4.357 12.612 1.00 85.00 96 THR A C 1
ATOM 720 O O . THR A 1 96 ? -4.451 3.969 12.178 1.00 85.00 96 THR A O 1
ATOM 723 N N . LEU A 1 97 ? -3.229 4.897 13.827 1.00 80.06 97 LEU A N 1
ATOM 724 C CA . LEU A 1 97 ? -4.357 5.131 14.730 1.00 80.06 97 LEU A CA 1
ATOM 725 C C . LEU A 1 97 ? -5.363 6.092 14.070 1.00 80.06 97 LEU A C 1
ATOM 727 O O . LEU A 1 97 ? -4.987 7.182 13.645 1.00 80.06 97 LEU A O 1
ATOM 731 N N . GLY A 1 98 ? -6.624 5.669 13.943 1.00 79.50 98 GLY A N 1
ATOM 732 C CA . GLY A 1 98 ? -7.675 6.427 13.246 1.00 79.50 98 GLY A CA 1
ATOM 733 C C . GLY A 1 98 ? -7.662 6.309 11.714 1.00 79.50 98 GLY A C 1
ATOM 734 O O . GLY A 1 98 ? -8.500 6.906 11.043 1.00 79.50 98 GLY A O 1
ATOM 735 N N . GLY A 1 99 ? -6.740 5.538 11.128 1.00 81.81 99 GLY A N 1
ATOM 736 C CA . GLY A 1 99 ? -6.700 5.306 9.686 1.00 81.81 99 GLY A CA 1
ATOM 737 C C . GLY A 1 99 ? -7.666 4.201 9.262 1.00 81.81 99 GLY A C 1
ATOM 738 O O . GLY A 1 99 ? -7.374 3.029 9.488 1.00 81.81 99 GLY A O 1
ATOM 739 N N . VAL A 1 100 ? -8.771 4.559 8.599 1.00 84.50 100 VAL A N 1
ATOM 740 C CA . VAL A 1 100 ? -9.796 3.606 8.116 1.00 84.50 100 VAL A CA 1
ATOM 741 C C . VAL A 1 100 ? -9.186 2.566 7.168 1.00 84.50 100 VAL A C 1
ATOM 743 O O . VAL A 1 100 ? -9.226 1.371 7.448 1.00 84.50 100 VAL A O 1
ATOM 746 N N . PHE A 1 101 ? -8.509 3.022 6.105 1.00 87.31 101 PHE A N 1
ATOM 747 C CA . PHE A 1 101 ? -7.890 2.131 5.116 1.00 87.31 101 PHE A CA 1
ATOM 748 C C . PHE A 1 101 ? -6.793 1.259 5.718 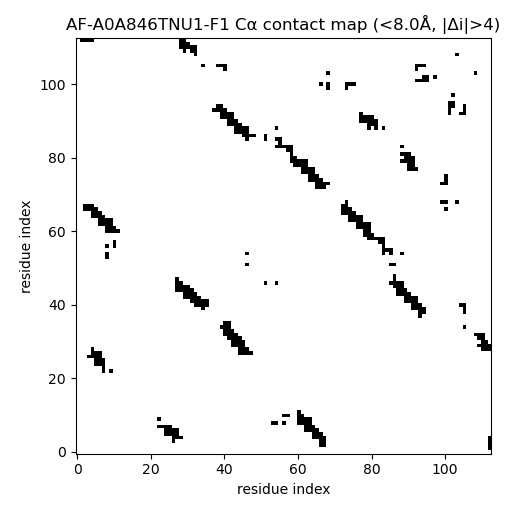1.00 87.31 101 PHE A C 1
ATOM 750 O O . PHE A 1 101 ? -6.780 0.054 5.516 1.00 87.31 101 PHE A O 1
ATOM 757 N N . SER A 1 102 ? -5.862 1.853 6.471 1.00 85.50 102 SER A N 1
ATOM 758 C CA . SER A 1 102 ? -4.730 1.106 7.021 1.00 85.50 102 SER A CA 1
ATOM 759 C C . SER A 1 102 ? -5.167 0.045 8.028 1.00 85.50 102 SER A C 1
ATOM 761 O O . SER A 1 102 ? -4.543 -1.006 8.114 1.00 85.50 102 SER A O 1
ATOM 763 N N . THR A 1 103 ? -6.234 0.316 8.780 1.00 88.81 103 THR A N 1
ATOM 764 C CA . THR A 1 103 ? -6.821 -0.622 9.743 1.00 88.81 103 THR A CA 1
ATOM 765 C C . THR A 1 103 ? -7.499 -1.770 9.007 1.00 88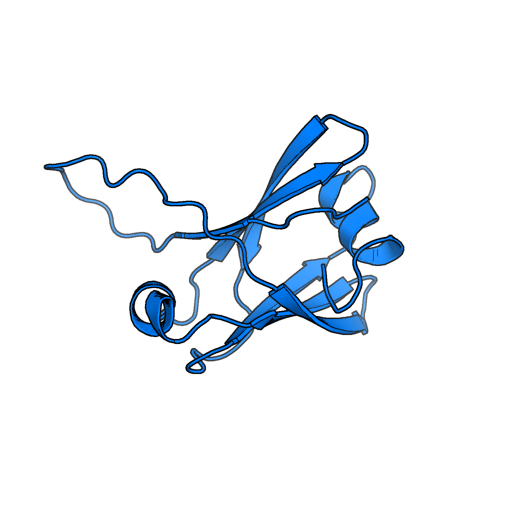.81 103 THR A C 1
ATOM 767 O O . THR A 1 103 ? -7.141 -2.923 9.232 1.00 88.81 103 THR A O 1
ATOM 770 N N . TRP A 1 104 ? -8.368 -1.463 8.040 1.00 89.44 104 TRP A N 1
ATOM 771 C CA . TRP A 1 104 ? -9.014 -2.475 7.205 1.00 89.44 104 TRP A CA 1
ATOM 772 C C . TRP A 1 104 ? -7.996 -3.331 6.441 1.00 89.44 104 TRP A C 1
ATOM 774 O O . TRP A 1 104 ? -8.079 -4.553 6.473 1.00 89.44 104 TRP A O 1
ATOM 784 N N . ALA A 1 105 ? -6.969 -2.717 5.853 1.00 88.31 105 ALA A N 1
ATOM 785 C CA . ALA A 1 105 ? -5.923 -3.431 5.130 1.00 88.31 105 ALA A CA 1
ATOM 786 C C . ALA A 1 105 ? -5.093 -4.364 6.025 1.00 88.31 105 ALA A C 1
ATOM 788 O O . ALA A 1 105 ? -4.556 -5.355 5.551 1.00 88.31 105 ALA A O 1
ATOM 789 N N . ASN A 1 106 ? -4.963 -4.056 7.316 1.00 87.81 106 ASN A N 1
ATOM 790 C CA . ASN A 1 106 ? -4.255 -4.927 8.253 1.00 87.81 106 ASN A CA 1
ATOM 791 C C . ASN A 1 106 ? -5.148 -6.051 8.809 1.00 87.81 106 ASN A C 1
ATOM 793 O O . ASN A 1 106 ? -4.620 -7.087 9.199 1.00 87.81 106 ASN A O 1
ATOM 797 N N . GLU A 1 107 ? -6.468 -5.850 8.888 1.00 86.75 107 GLU A N 1
ATOM 798 C CA . GLU A 1 107 ? -7.378 -6.756 9.613 1.00 86.75 107 GLU A CA 1
ATOM 799 C C . GLU A 1 107 ? -8.317 -7.567 8.707 1.00 86.75 107 GLU A C 1
ATOM 801 O O . GLU A 1 107 ? -8.680 -8.689 9.056 1.00 86.75 107 GLU A O 1
ATOM 806 N N . ASN A 1 108 ? -8.690 -7.034 7.543 1.00 87.12 108 ASN A N 1
ATOM 807 C CA . ASN A 1 108 ? -9.690 -7.623 6.647 1.00 87.12 108 ASN A CA 1
ATOM 808 C C . ASN A 1 108 ? -9.118 -8.060 5.298 1.00 87.12 108 ASN A C 1
ATOM 810 O O . ASN A 1 108 ? -9.583 -9.059 4.755 1.00 87.12 108 ASN A O 1
ATOM 814 N N . LEU A 1 109 ? -8.105 -7.356 4.786 1.00 87.25 109 LEU A N 1
ATOM 815 C CA . LEU A 1 109 ? -7.498 -7.649 3.489 1.00 87.25 109 LEU A CA 1
ATOM 816 C C . LEU A 1 109 ? -6.892 -9.052 3.447 1.00 87.25 109 LEU A C 1
ATOM 818 O O . LEU A 1 109 ? -6.086 -9.430 4.303 1.00 87.25 109 LEU A O 1
ATOM 822 N N . LYS A 1 110 ? -7.249 -9.814 2.414 1.00 87.38 110 LYS A N 1
ATOM 823 C CA . LYS A 1 110 ? -6.824 -11.203 2.244 1.00 87.38 110 LYS A CA 1
ATOM 824 C C . LYS A 1 110 ? -6.328 -11.459 0.834 1.00 87.38 110 LYS A C 1
ATOM 826 O O . LYS A 1 110 ? -6.582 -10.713 -0.101 1.00 87.38 110 LYS A O 1
ATOM 831 N N . VAL A 1 111 ? -5.601 -12.560 0.694 1.00 89.19 111 VAL A N 1
ATOM 832 C CA . VAL A 1 111 ? -5.233 -13.081 -0.620 1.00 89.19 111 VAL A CA 1
ATOM 833 C C . VAL A 1 111 ? -6.499 -13.467 -1.378 1.00 89.19 111 VAL A C 1
ATOM 835 O O . VAL A 1 111 ? -7.321 -14.228 -0.869 1.00 89.19 111 VAL A O 1
ATOM 838 N N . GLY A 1 112 ? -6.615 -12.982 -2.609 1.00 83.69 112 GLY A N 1
ATOM 839 C CA . GLY A 1 112 ? -7.719 -13.259 -3.516 1.00 83.69 112 GLY A CA 1
ATOM 840 C C . GLY A 1 112 ? -8.710 -12.112 -3.699 1.00 83.69 112 GLY A C 1
ATOM 841 O O . GLY A 1 112 ? -9.493 -12.221 -4.644 1.00 83.69 112 GLY A O 1
ATOM 842 N N . ASP A 1 113 ? -8.638 -11.083 -2.851 1.00 81.56 113 ASP A N 1
ATOM 843 C CA . ASP A 1 113 ? -9.365 -9.806 -2.967 1.00 81.56 113 ASP A CA 1
ATOM 844 C C . ASP A 1 113 ? -8.872 -8.943 -4.147 1.00 81.56 113 ASP A C 1
ATOM 846 O O . ASP A 1 113 ? -7.743 -9.206 -4.641 1.00 81.56 113 ASP A O 1
#

Radius of gyration: 14.06 Å; Cα contacts (8 Å, |Δi|>4): 224; chains: 1; bounding box: 32×34×38 Å

Solvent-accessible surface area (backbone atoms only — not comparable to full-atom values): 6690 Å² total; per-residue (Å²): 137,83,68,69,36,27,41,30,76,56,71,93,78,92,80,86,86,86,75,87,74,66,85,62,72,38,78,38,41,27,70,40,66,43,85,44,78,87,59,20,26,38,38,31,30,41,38,56,78,93,46,35,76,77,60,68,54,62,86,83,33,32,30,39,41,35,39,72,54,97,89,38,84,46,74,49,74,38,51,43,77,50,77,71,42,89,41,39,49,40,35,57,44,58,49,44,93,90,35,66,64,29,42,44,55,65,75,66,61,49,63,73,53

Mean predicted aligned error: 9.85 Å

InterPro domains:
  IPR008333 Flavoprotein pyridine nucleotide cy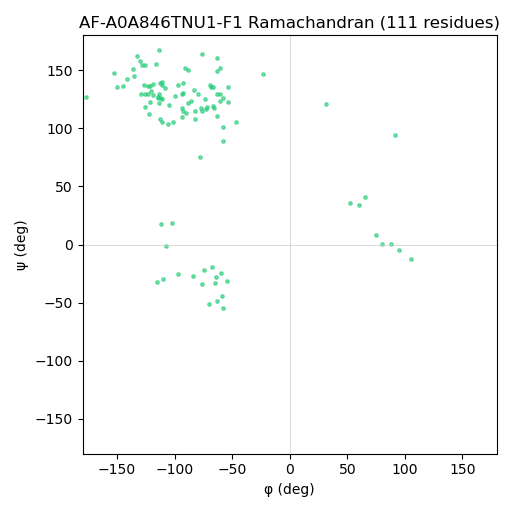tochrome reductase-like, FAD-binding domain [PF00970] (56-113)
  IPR017927 FAD-binding domain, ferredoxin reductase-type [PS51384] (23-113)
  IPR017938 Riboflavin synthase-like beta-barrel [SSF63380] (23-113)
  IPR050415 Multicomponent Reductase Electron Transfer [PTHR47354] (15-113)

Secondary structure (DSSP, 8-state):
-----EEEEE-------SS------EE-EEEEEEEETTTEEEEEEEPPGGGTTTT-PPTT-EEEEEEEETTEEEEEEEEB-S--BTTEEEEEEE--TT-HHHHHHHHT--TT-

Nearest PDB structures (foldseek):
  1gvh-assembly1_A  TM=8.908E-01  e=1.338E-04  Escherichia coli
  2eix-assembly1_B  TM=8.234E-01  e=1.172E-03  Physarum polycephalum
  4f7d-assembly1_A  TM=8.452E-01  e=1.934E-03  Burkholderia thailandensis E264
  2gpj-assembly1_A  TM=7.570E-01  e=1.085E-02  Shewanella putrefaciens CN-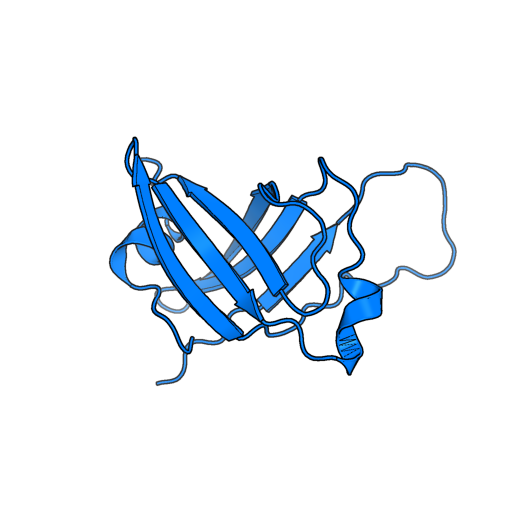32
  4i86-assembly2_B  TM=4.861E-01  e=1.282E-02  Komagataeibacter xylinus

Foldseek 3Di:
DDKWKWKFWDDDDDDDDDDPPPRDTHTWFWADWADDPQQKIKTKTFDPQVCQVRQQDDQFIWMWMWTQAPNDIDIDIFHFPDDSDRGMTITMQHDDVVDRVSVCCSPPDDGGD

Sequence (113 aa):
MSETIDTDVTGTDAEATPGRRRATFHTLRVSEVRPLAAGSVGVTFLVPAGLAGDYDYAPGQYVALRAQIDGQEVRRSYSICAEPVRGQVKVAIKKTLGGVFSTWANENLKVGD

Organism: NCBI:txid1736139